Protein AF-A0A7C1L063-F1 (afdb_monomer)

Sequence (75 aa):
MLRCSVKEKTGRSVMEYYKITKLEKAKELIREGDYTFTQIAAILNYSSLHYFSKIFKRYLGMTPTEYSSSVKLRL

Solvent-accessible surface area (backbone atoms only — not comparable to full-atom values): 4629 Å² total; per-residue (Å²): 140,80,84,82,80,86,81,80,93,56,105,56,53,75,69,52,53,54,51,52,56,50,50,54,53,49,53,50,47,51,68,72,58,86,53,54,68,59,52,49,18,51,77,67,69,37,97,35,49,68,59,40,39,54,52,44,22,71,77,69,75,42,40,65,65,58,47,42,55,60,52,62,76,75,109

Foldseek 3Di:
DDDPPPDDDDPADPVRVLLVVLLVVLLVCLLVVPDDLQVSCVVSPHPGSVVVQVSNCVVVVHGSVVSSVVSVVVD

pLDDT: mean 84.91, std 16.97, range [41.41, 97.12]

Mean predicted aligned error: 7.72 Å

Secondary structure (DSSP, 8-state):
--------S-SS-HHHHHHHHHHHHHHHHHHH--S-HHHHHHHTT-S-HHHHHHHHHHHHSS-HHHHHHHHHTT-

Radius of gyration: 14.85 Å; Cα contacts (8 Å, |Δi|>4): 44; chains: 1; bounding box: 37×35×31 Å

Structure (mmCIF, N/CA/C/O backbone):
data_AF-A0A7C1L063-F1
#
_entry.id   AF-A0A7C1L063-F1
#
loop_
_atom_site.group_PDB
_atom_site.id
_atom_site.type_symbol
_atom_site.label_atom_id
_atom_site.label_alt_id
_atom_site.label_comp_id
_atom_site.label_asym_id
_atom_site.label_entity_id
_atom_site.label_seq_id
_atom_site.pdbx_PDB_ins_code
_atom_site.Cartn_x
_atom_site.Cartn_y
_atom_site.Cartn_z
_atom_site.occupancy
_atom_site.B_iso_or_equiv
_atom_site.auth_seq_id
_atom_site.auth_comp_id
_atom_site.auth_asym_id
_atom_site.auth_atom_id
_atom_site.pdbx_PDB_model_num
ATOM 1 N N . MET A 1 1 ? 22.420 -19.895 -23.103 1.00 41.41 1 MET A N 1
ATOM 2 C CA . MET A 1 1 ? 22.479 -18.586 -22.417 1.00 41.41 1 MET A CA 1
ATOM 3 C C . MET A 1 1 ? 22.169 -17.495 -23.431 1.00 41.41 1 MET A C 1
ATOM 5 O O . MET A 1 1 ? 23.033 -17.182 -24.232 1.00 41.41 1 MET A O 1
ATOM 9 N N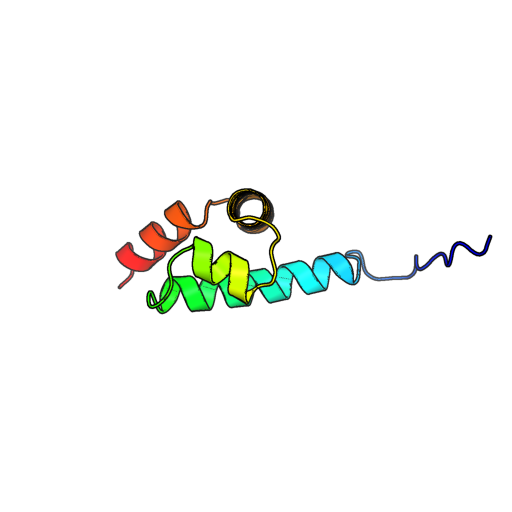 . LEU A 1 2 ? 20.961 -16.934 -23.435 1.00 43.94 2 LEU A N 1
ATOM 10 C CA . LEU A 1 2 ? 20.657 -15.729 -24.214 1.00 43.94 2 LEU A CA 1
ATOM 11 C C . LEU A 1 2 ? 20.011 -14.720 -23.264 1.00 43.94 2 LEU A C 1
ATOM 13 O O . LEU A 1 2 ? 18.814 -14.756 -23.001 1.00 43.94 2 LEU A O 1
ATOM 17 N N . ARG A 1 3 ? 20.849 -13.865 -22.668 1.00 48.50 3 ARG A N 1
ATOM 18 C CA . ARG A 1 3 ? 20.393 -12.673 -21.950 1.00 48.50 3 ARG A CA 1
ATOM 19 C C . ARG A 1 3 ? 19.902 -11.684 -23.006 1.00 48.50 3 ARG A C 1
ATOM 21 O O . ARG A 1 3 ? 20.714 -11.014 -23.633 1.00 48.50 3 ARG A O 1
ATOM 28 N N . CYS A 1 4 ? 18.589 -11.607 -23.215 1.00 42.62 4 CYS A N 1
ATOM 29 C CA . CYS A 1 4 ? 17.991 -10.518 -23.983 1.00 42.62 4 CYS A CA 1
ATOM 30 C C . CYS A 1 4 ? 18.184 -9.207 -23.214 1.00 42.62 4 CYS A C 1
ATOM 32 O O . CYS A 1 4 ? 17.502 -8.917 -22.231 1.00 42.62 4 CYS A O 1
ATOM 34 N N . SER A 1 5 ? 19.162 -8.431 -23.667 1.00 49.91 5 SER A N 1
ATOM 35 C CA . SER A 1 5 ? 19.396 -7.052 -23.262 1.00 49.91 5 SER A CA 1
ATOM 36 C C . SER A 1 5 ? 18.322 -6.157 -23.872 1.00 49.91 5 SER A C 1
ATOM 38 O O . SER A 1 5 ? 18.474 -5.680 -24.989 1.00 49.91 5 SER A O 1
ATOM 40 N N . VAL A 1 6 ? 17.245 -5.900 -23.131 1.00 56.03 6 VAL A N 1
ATOM 41 C CA . VAL A 1 6 ? 16.299 -4.827 -23.469 1.00 56.03 6 VAL A CA 1
ATOM 42 C C . VAL A 1 6 ? 16.751 -3.569 -22.730 1.00 56.03 6 VAL A C 1
ATOM 44 O O . VAL A 1 6 ? 16.338 -3.290 -21.605 1.00 56.03 6 VAL A O 1
ATOM 47 N N . LYS A 1 7 ? 17.699 -2.849 -23.330 1.00 57.47 7 LYS A N 1
ATOM 48 C CA . LYS A 1 7 ? 18.167 -1.539 -22.863 1.00 57.47 7 LYS A CA 1
ATOM 49 C C . LYS A 1 7 ? 18.068 -0.538 -24.006 1.00 57.47 7 LYS A C 1
ATOM 51 O O . LYS A 1 7 ? 19.100 -0.099 -24.486 1.00 57.47 7 LYS A O 1
ATOM 56 N N . GLU A 1 8 ? 16.867 -0.140 -24.420 1.00 53.56 8 GLU A N 1
ATOM 57 C CA . GLU A 1 8 ? 16.735 1.002 -25.330 1.00 53.56 8 GLU A CA 1
ATOM 58 C C . GLU A 1 8 ? 15.527 1.889 -24.992 1.00 53.56 8 GLU A C 1
ATOM 60 O O . GLU A 1 8 ? 14.371 1.501 -25.104 1.00 53.56 8 GLU A O 1
ATOM 65 N N . LYS A 1 9 ? 15.868 3.114 -24.568 1.00 43.91 9 LYS A N 1
ATOM 66 C CA . LYS A 1 9 ? 15.125 4.371 -24.747 1.00 43.91 9 LYS A CA 1
ATOM 67 C C . LYS A 1 9 ? 13.728 4.488 -24.134 1.00 43.91 9 LYS A C 1
ATOM 69 O O . LYS A 1 9 ? 12.753 4.857 -24.776 1.00 43.91 9 LYS A O 1
ATOM 74 N N . THR A 1 10 ? 13.677 4.377 -22.817 1.00 52.91 10 THR A N 1
ATOM 75 C CA . THR A 1 10 ? 12.807 5.214 -21.978 1.00 52.91 10 THR A CA 1
ATOM 76 C C . THR A 1 10 ? 13.517 5.292 -20.631 1.00 52.91 10 THR A C 1
ATOM 78 O O . THR A 1 10 ? 13.974 4.268 -20.135 1.00 52.91 10 THR A O 1
ATOM 81 N N . GLY A 1 11 ? 13.681 6.464 -20.013 1.00 54.69 11 GLY A N 1
ATOM 82 C CA . GLY A 1 11 ? 14.389 6.591 -18.719 1.00 54.69 11 GLY A CA 1
ATOM 83 C C . GLY A 1 11 ? 13.751 5.809 -17.551 1.00 54.69 11 GL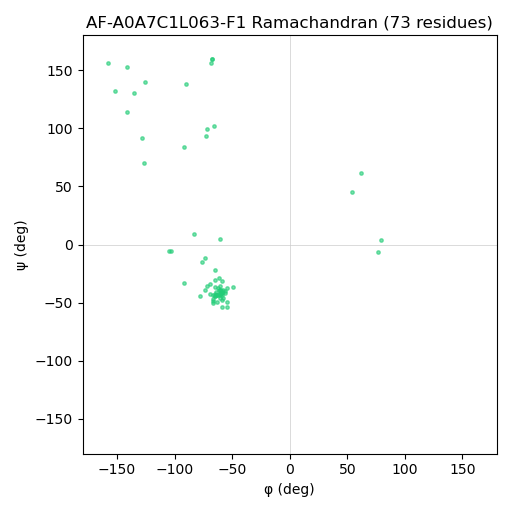Y A C 1
ATOM 84 O O . GLY A 1 11 ? 14.191 5.920 -16.411 1.00 54.69 11 GLY A O 1
ATOM 85 N N . ARG A 1 12 ? 12.699 5.031 -17.824 1.00 57.62 12 ARG A N 1
ATOM 86 C CA . ARG A 1 12 ? 11.967 4.141 -16.928 1.00 57.62 12 ARG A CA 1
ATOM 87 C C . ARG A 1 12 ? 11.743 2.820 -17.666 1.00 57.62 12 ARG A C 1
ATOM 89 O O . ARG A 1 12 ? 11.307 2.833 -18.811 1.00 57.62 12 ARG A O 1
ATOM 96 N N . SER A 1 13 ? 12.050 1.686 -17.041 1.00 80.00 13 SER A N 1
ATOM 97 C CA . SER A 1 13 ? 11.809 0.377 -17.660 1.00 80.00 13 SER A CA 1
ATOM 98 C C . SER A 1 13 ? 10.305 0.097 -17.791 1.00 80.00 13 SER A C 1
A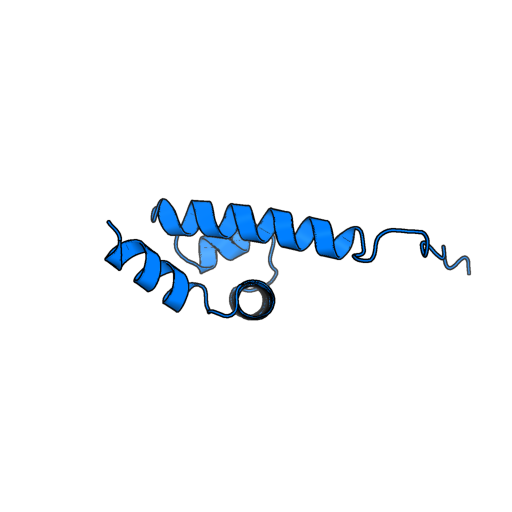TOM 100 O O . SER A 1 13 ? 9.500 0.660 -17.051 1.00 80.00 13 SER A O 1
ATOM 102 N N . VAL A 1 14 ? 9.913 -0.825 -18.677 1.00 79.06 14 VAL A N 1
ATOM 103 C CA . VAL A 1 14 ? 8.519 -1.316 -18.793 1.00 79.06 14 VAL A CA 1
ATOM 104 C C . VAL A 1 14 ? 7.951 -1.718 -17.423 1.00 79.06 14 VAL A C 1
ATOM 106 O O . VAL A 1 14 ? 6.797 -1.444 -17.099 1.00 79.06 14 VAL A O 1
ATOM 109 N N . MET A 1 15 ? 8.803 -2.290 -16.572 1.00 81.94 15 MET A N 1
ATOM 110 C CA . MET A 1 15 ? 8.468 -2.666 -15.202 1.00 81.94 15 MET A CA 1
ATOM 111 C C . MET A 1 15 ? 8.142 -1.459 -14.308 1.00 81.94 15 MET A C 1
AT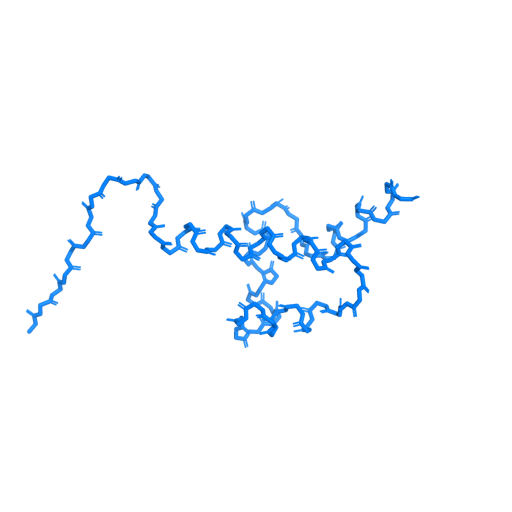OM 113 O O . MET A 1 15 ? 7.268 -1.544 -13.450 1.00 81.94 15 MET A O 1
ATOM 117 N N . GLU A 1 16 ? 8.833 -0.332 -14.483 1.00 85.06 16 GLU A N 1
ATOM 118 C CA . GLU A 1 16 ? 8.543 0.908 -13.754 1.00 85.06 16 GLU A CA 1
ATOM 119 C C . GLU A 1 16 ? 7.210 1.513 -14.190 1.00 85.06 16 GLU A C 1
ATOM 121 O O . GLU A 1 16 ? 6.422 1.921 -13.339 1.00 85.06 16 GLU A O 1
ATOM 126 N N . TYR A 1 17 ? 6.927 1.520 -15.495 1.00 86.06 17 TYR A N 1
ATOM 127 C CA . TYR A 1 17 ? 5.635 1.977 -16.010 1.00 86.06 17 TYR A CA 1
ATOM 128 C C . TYR A 1 17 ? 4.486 1.151 -15.423 1.00 86.06 17 TYR A C 1
ATOM 130 O O . TYR A 1 17 ? 3.543 1.703 -14.860 1.00 86.06 17 TYR A O 1
ATOM 138 N N . TYR A 1 18 ? 4.628 -0.176 -15.434 1.00 87.31 18 TYR A N 1
ATOM 139 C CA . TYR A 1 18 ? 3.643 -1.089 -14.860 1.00 87.31 18 TYR A CA 1
ATOM 140 C C . TYR A 1 18 ? 3.380 -0.835 -13.366 1.00 87.31 18 TYR A C 1
ATOM 142 O O . TYR A 1 18 ? 2.235 -0.874 -12.912 1.00 87.31 18 TYR A O 1
ATOM 150 N N . LYS A 1 19 ? 4.425 -0.526 -12.585 1.00 89.12 19 LYS A N 1
ATOM 151 C CA . LYS A 1 19 ? 4.268 -0.150 -11.171 1.00 89.12 19 LYS A CA 1
ATOM 152 C C . LYS A 1 19 ? 3.490 1.150 -11.010 1.00 89.12 19 LYS A C 1
ATOM 154 O O . LYS A 1 19 ? 2.628 1.212 -10.142 1.00 89.12 19 LYS A O 1
ATOM 159 N N . ILE A 1 20 ? 3.774 2.165 -11.825 1.00 90.44 20 ILE A N 1
ATOM 160 C CA . ILE A 1 20 ? 3.062 3.449 -11.771 1.00 90.44 20 ILE A CA 1
ATOM 161 C C . ILE A 1 20 ? 1.573 3.235 -12.059 1.00 90.44 20 ILE A C 1
ATOM 163 O O . ILE A 1 20 ? 0.740 3.692 -11.282 1.00 90.44 20 ILE A O 1
ATOM 167 N N . THR A 1 21 ? 1.228 2.464 -13.094 1.00 92.00 21 THR A N 1
ATOM 168 C CA . THR A 1 21 ? -0.172 2.139 -13.409 1.00 92.00 21 THR A CA 1
ATOM 169 C C . THR A 1 21 ? -0.874 1.426 -12.250 1.00 92.00 21 THR A C 1
ATOM 171 O O . THR A 1 21 ? -1.989 1.794 -11.884 1.00 92.00 21 THR A O 1
ATOM 174 N N . LYS A 1 22 ? -0.214 0.450 -11.608 1.00 93.50 22 LYS A N 1
ATOM 175 C CA . LYS A 1 22 ? -0.759 -0.213 -10.408 1.00 93.50 22 LYS A CA 1
ATOM 176 C C . LYS A 1 22 ? -0.994 0.754 -9.251 1.00 93.50 22 LYS A C 1
ATOM 178 O O . LYS A 1 22 ? -1.978 0.614 -8.533 1.00 93.50 22 LYS A O 1
ATOM 183 N N . LEU A 1 23 ? -0.093 1.711 -9.051 1.00 94.19 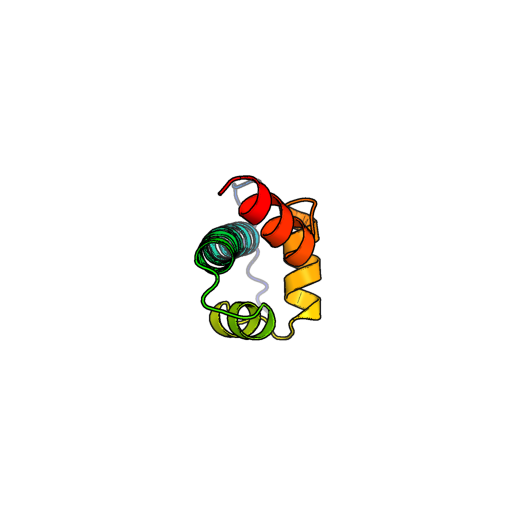23 LEU A N 1
ATOM 184 C CA . LEU A 1 23 ? -0.191 2.685 -7.966 1.00 94.19 23 LEU A CA 1
ATOM 185 C C . LEU A 1 23 ? -1.298 3.712 -8.190 1.00 94.19 23 LEU A C 1
ATOM 187 O O . LEU A 1 23 ? -1.965 4.089 -7.230 1.00 94.19 23 LEU A O 1
ATOM 191 N N . GLU A 1 24 ? -1.540 4.125 -9.433 1.00 95.00 24 GLU A N 1
ATOM 192 C CA . GLU A 1 24 ? -2.708 4.950 -9.752 1.00 95.00 24 GLU A CA 1
ATOM 193 C C . GLU A 1 24 ? -4.005 4.197 -9.445 1.00 95.00 24 GLU A C 1
ATOM 195 O O . GLU A 1 24 ? -4.857 4.729 -8.732 1.00 95.00 24 GLU A O 1
A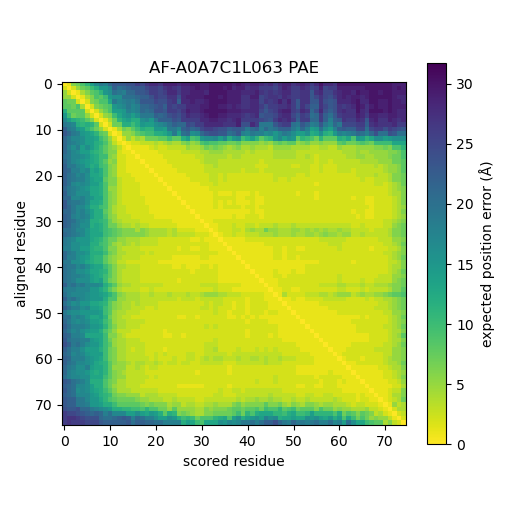TOM 200 N N . LYS A 1 25 ? -4.095 2.910 -9.816 1.00 95.88 25 LYS A N 1
ATOM 201 C CA . LYS A 1 25 ? -5.254 2.092 -9.438 1.00 95.88 25 LYS A CA 1
ATOM 202 C C . LYS A 1 25 ? -5.390 1.924 -7.921 1.00 95.88 25 LYS A C 1
ATOM 204 O O . LYS A 1 25 ? -6.495 1.970 -7.390 1.00 95.88 25 LYS A O 1
ATOM 209 N N . ALA A 1 26 ? -4.278 1.783 -7.200 1.00 96.25 26 ALA A N 1
ATOM 210 C CA . ALA A 1 26 ? -4.289 1.737 -5.739 1.00 96.25 26 ALA A CA 1
ATOM 211 C C . ALA A 1 26 ? -4.890 3.012 -5.126 1.00 96.25 26 ALA A C 1
ATOM 213 O O . ALA A 1 26 ? -5.668 2.924 -4.183 1.00 96.25 26 ALA A O 1
ATOM 214 N N . LYS A 1 27 ? -4.555 4.194 -5.659 1.00 95.50 27 LYS A N 1
ATOM 215 C CA . LYS A 1 27 ? -5.095 5.474 -5.172 1.00 95.50 27 LYS A CA 1
ATOM 216 C C . LYS A 1 27 ? -6.602 5.570 -5.376 1.00 95.50 27 LYS A C 1
ATOM 218 O O . LYS A 1 27 ? -7.277 6.070 -4.484 1.00 95.50 27 LYS A O 1
ATOM 223 N N . GLU A 1 28 ? -7.115 5.104 -6.514 1.00 95.50 28 GLU A N 1
ATOM 224 C CA . GLU A 1 28 ? -8.561 5.019 -6.773 1.00 95.50 28 GLU A CA 1
ATOM 225 C C . GLU A 1 28 ? -9.256 4.142 -5.730 1.00 95.50 28 GLU A C 1
ATOM 227 O O . GLU A 1 28 ? -10.132 4.628 -5.025 1.00 95.50 28 GLU A O 1
ATOM 232 N N . LEU A 1 29 ? -8.779 2.908 -5.538 1.00 95.62 29 LEU A N 1
ATOM 233 C CA . LEU A 1 29 ? -9.372 1.966 -4.581 1.00 95.62 29 LEU A CA 1
ATOM 234 C C . LEU A 1 29 ? -9.338 2.494 -3.134 1.00 95.62 29 LEU A C 1
ATOM 236 O O . LEU A 1 29 ? -10.265 2.272 -2.361 1.00 95.62 29 LEU A O 1
ATOM 240 N N . ILE A 1 30 ? -8.277 3.219 -2.753 1.00 95.06 30 ILE A N 1
ATOM 241 C CA . ILE A 1 30 ? -8.186 3.847 -1.423 1.00 95.06 30 ILE A CA 1
ATOM 242 C C . ILE A 1 30 ? -9.189 5.003 -1.272 1.00 95.06 30 ILE A C 1
ATOM 244 O O . ILE A 1 30 ? -9.673 5.234 -0.164 1.00 95.06 30 ILE A O 1
ATOM 248 N N . ARG A 1 31 ? -9.476 5.745 -2.351 1.00 93.19 31 ARG A N 1
ATOM 249 C CA . ARG A 1 31 ? -10.459 6.843 -2.351 1.00 93.19 31 ARG A CA 1
ATOM 250 C C . ARG A 1 31 ? -11.891 6.328 -2.300 1.00 93.19 31 ARG A C 1
ATOM 252 O O . ARG A 1 31 ? -12.698 6.939 -1.615 1.00 93.19 31 ARG A O 1
ATOM 259 N N . GLU A 1 32 ? -12.177 5.235 -3.007 1.00 92.44 32 GLU A N 1
ATOM 260 C CA . GLU A 1 32 ? -13.470 4.543 -2.950 1.00 92.44 32 GLU A CA 1
ATOM 261 C C . GLU A 1 32 ? -13.761 4.073 -1.518 1.00 92.44 32 GLU A C 1
ATOM 263 O O . GLU A 1 32 ? -14.858 4.266 -1.011 1.00 92.44 32 GLU A O 1
ATOM 268 N N . GLY A 1 33 ? -12.748 3.542 -0.823 1.00 91.00 33 GLY A N 1
ATOM 269 C CA . GLY A 1 33 ? -12.870 3.159 0.587 1.00 91.00 33 GLY A CA 1
ATOM 270 C C . GLY A 1 33 ? -13.573 1.817 0.821 1.00 91.00 33 GLY A C 1
ATOM 271 O O . GLY A 1 33 ? -13.709 1.409 1.972 1.00 91.00 33 GLY A O 1
ATOM 272 N N . ASP A 1 34 ? -13.934 1.106 -0.249 1.00 93.38 34 ASP A N 1
ATOM 273 C CA . ASP A 1 34 ? -14.635 -0.186 -0.209 1.00 93.38 34 ASP A CA 1
ATOM 274 C C . ASP A 1 34 ? -13.727 -1.370 0.162 1.00 93.38 34 ASP A C 1
ATOM 276 O O . ASP A 1 34 ? -14.200 -2.455 0.507 1.00 93.38 34 ASP A O 1
ATOM 280 N N . TYR A 1 35 ? -12.405 -1.180 0.099 1.00 95.69 35 TYR A N 1
ATOM 281 C CA . TYR A 1 35 ? -11.422 -2.246 0.276 1.00 95.69 35 TYR A CA 1
ATOM 282 C C . TYR A 1 35 ? -10.396 -1.921 1.361 1.00 95.69 35 TYR A C 1
ATOM 284 O O . TYR A 1 35 ? -9.846 -0.822 1.447 1.00 95.69 35 TYR A O 1
ATOM 292 N N . THR A 1 36 ? -10.046 -2.934 2.151 1.00 95.56 36 THR A N 1
ATOM 293 C CA . THR A 1 36 ? -8.898 -2.880 3.064 1.00 95.56 36 THR A CA 1
ATOM 294 C C . THR A 1 36 ? -7.580 -2.853 2.288 1.00 95.56 36 THR A C 1
ATOM 296 O O . THR A 1 36 ? -7.482 -3.372 1.174 1.00 95.56 36 THR A O 1
ATOM 299 N N . PHE A 1 37 ? -6.502 -2.339 2.890 1.00 95.44 37 PHE A N 1
ATOM 300 C CA . PHE A 1 37 ? -5.188 -2.331 2.230 1.00 95.44 37 PHE A CA 1
ATOM 301 C C . PHE A 1 37 ? -4.689 -3.734 1.854 1.00 95.44 37 PHE A C 1
ATOM 303 O O . PHE A 1 37 ? -4.013 -3.890 0.838 1.00 95.44 37 PHE A O 1
ATOM 310 N N . THR A 1 38 ? -5.043 -4.762 2.632 1.00 96.56 38 THR A N 1
ATOM 311 C CA . THR A 1 38 ? -4.730 -6.162 2.310 1.00 96.56 38 THR A CA 1
ATOM 312 C C . THR A 1 38 ? -5.450 -6.617 1.041 1.00 96.56 38 THR A C 1
ATOM 314 O O . THR A 1 38 ? -4.824 -7.221 0.172 1.00 96.56 38 THR A O 1
ATOM 317 N N . GLN A 1 39 ? -6.739 -6.287 0.896 1.00 97.12 39 GLN A N 1
ATOM 318 C CA . GLN A 1 39 ? -7.505 -6.591 -0.318 1.00 97.12 39 GLN A CA 1
ATOM 319 C C . GLN A 1 39 ? -6.960 -5.824 -1.524 1.00 97.12 39 GLN A C 1
ATOM 321 O O . GLN A 1 39 ? -6.774 -6.416 -2.580 1.00 97.12 39 GLN A O 1
ATOM 326 N N . ILE A 1 40 ? -6.615 -4.544 -1.363 1.00 97.00 40 ILE A N 1
ATOM 327 C CA . ILE A 1 40 ? -6.010 -3.734 -2.431 1.00 97.00 40 ILE A CA 1
ATOM 328 C C . ILE A 1 40 ? -4.678 -4.344 -2.888 1.00 97.00 40 ILE A C 1
ATOM 330 O O . ILE A 1 40 ? -4.430 -4.468 -4.088 1.00 97.00 40 ILE A O 1
ATOM 334 N N . ALA A 1 41 ? -3.834 -4.784 -1.950 1.00 96.44 41 ALA A N 1
ATOM 335 C CA . ALA A 1 41 ? -2.590 -5.474 -2.277 1.00 96.44 41 ALA A CA 1
ATOM 336 C C . ALA A 1 41 ? -2.847 -6.768 -3.074 1.00 96.44 41 ALA A C 1
ATOM 338 O O . ALA A 1 41 ? -2.148 -7.016 -4.058 1.00 96.44 41 ALA A O 1
ATOM 339 N N . ALA A 1 42 ? -3.868 -7.546 -2.701 1.00 96.56 42 ALA A N 1
ATOM 340 C CA . ALA A 1 42 ? -4.261 -8.759 -3.417 1.00 96.56 42 ALA A CA 1
ATOM 341 C C . ALA A 1 42 ? -4.807 -8.465 -4.829 1.00 96.56 42 ALA A C 1
ATOM 343 O O . ALA A 1 42 ? -4.339 -9.067 -5.792 1.00 96.56 42 ALA A O 1
ATOM 344 N N . ILE A 1 43 ? -5.716 -7.491 -4.980 1.00 95.56 43 ILE A N 1
ATOM 345 C CA . ILE A 1 43 ? -6.291 -7.056 -6.271 1.00 95.56 43 ILE A CA 1
ATOM 346 C C . ILE A 1 43 ? -5.185 -6.633 -7.245 1.00 95.56 43 ILE A C 1
ATOM 348 O O . ILE A 1 43 ? -5.191 -6.979 -8.426 1.00 95.56 43 ILE A O 1
ATOM 352 N N . LEU A 1 44 ? -4.184 -5.913 -6.740 1.00 95.19 44 LEU A N 1
ATOM 353 C CA . LEU A 1 44 ? -3.051 -5.444 -7.533 1.00 95.19 44 LEU A CA 1
ATOM 354 C C . LEU A 1 44 ? -1.946 -6.498 -7.693 1.00 95.19 44 LEU A C 1
ATOM 356 O O . LEU A 1 44 ? -0.879 -6.184 -8.229 1.00 95.19 44 LEU A O 1
ATOM 360 N N . ASN A 1 45 ? -2.183 -7.748 -7.285 1.00 94.69 45 ASN A N 1
ATOM 361 C CA . ASN A 1 45 ? -1.238 -8.860 -7.379 1.00 94.69 45 ASN A CA 1
ATOM 362 C C . ASN A 1 45 ? 0.121 -8.555 -6.723 1.00 94.69 45 ASN A C 1
ATOM 364 O O . ASN A 1 45 ? 1.181 -8.788 -7.312 1.00 94.69 45 ASN A O 1
ATOM 368 N N . TYR A 1 46 ? 0.107 -7.983 -5.519 1.00 94.69 46 TYR A N 1
ATOM 369 C CA . TYR A 1 46 ? 1.289 -7.907 -4.668 1.00 94.69 46 TYR A CA 1
ATOM 370 C C . TYR A 1 46 ? 1.361 -9.135 -3.763 1.00 94.69 46 TYR A C 1
ATOM 372 O O . TYR A 1 46 ? 0.373 -9.550 -3.169 1.00 94.69 46 TYR A O 1
ATOM 380 N N . SER A 1 47 ? 2.565 -9.687 -3.615 1.00 91.12 47 SER A N 1
ATOM 381 C CA . SER A 1 47 ? 2.816 -10.878 -2.795 1.00 91.12 47 SER A CA 1
ATOM 382 C C . SER A 1 47 ? 2.571 -10.664 -1.299 1.00 91.12 47 SER A C 1
ATOM 384 O O . SER A 1 47 ? 2.385 -11.626 -0.563 1.00 91.12 47 SER A O 1
ATOM 386 N N . SER A 1 48 ? 2.600 -9.416 -0.827 1.00 95.38 48 SER A N 1
ATOM 387 C CA . SER A 1 48 ? 2.246 -9.068 0.547 1.00 95.38 48 SER A CA 1
ATOM 388 C C . SER A 1 48 ? 1.839 -7.603 0.672 1.00 95.38 48 SER A C 1
ATOM 390 O O . SER A 1 48 ? 2.303 -6.741 -0.084 1.00 95.38 48 SER A O 1
ATOM 392 N N . LEU A 1 49 ? 1.046 -7.311 1.707 1.00 95.38 49 LEU A N 1
ATOM 393 C CA . LEU A 1 49 ? 0.734 -5.945 2.130 1.00 95.38 49 LEU A CA 1
ATOM 394 C C . LEU A 1 49 ? 2.009 -5.140 2.426 1.00 95.38 49 LEU A C 1
ATOM 396 O O . LEU A 1 49 ? 2.108 -3.975 2.055 1.00 95.38 49 LEU A O 1
ATOM 400 N N . HIS A 1 50 ? 3.008 -5.759 3.061 1.00 95.81 50 HIS A N 1
ATOM 401 C CA . HIS A 1 50 ? 4.256 -5.080 3.406 1.00 95.81 50 HIS A CA 1
ATOM 402 C C . HIS A 1 50 ? 5.019 -4.617 2.156 1.00 95.81 50 HIS A C 1
ATOM 404 O O . HIS A 1 50 ? 5.486 -3.477 2.089 1.00 95.81 50 HIS A O 1
ATOM 410 N N . TYR A 1 51 ? 5.102 -5.476 1.134 1.00 94.25 51 TYR A N 1
ATOM 411 C CA . TYR A 1 51 ? 5.740 -5.122 -0.131 1.00 94.25 51 TYR A CA 1
ATOM 412 C C . TYR A 1 51 ? 4.965 -4.030 -0.877 1.00 94.25 51 TYR A C 1
ATOM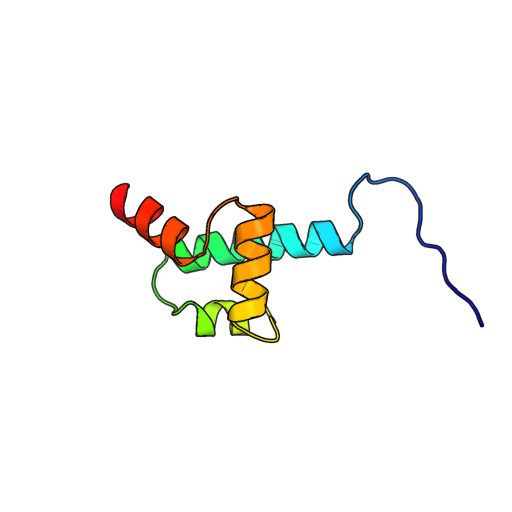 414 O O . TYR A 1 51 ? 5.578 -3.063 -1.334 1.00 94.25 51 TYR A O 1
ATOM 422 N N . PHE A 1 52 ? 3.632 -4.131 -0.927 1.00 95.62 52 PHE A N 1
ATOM 423 C CA . PHE A 1 52 ? 2.773 -3.075 -1.465 1.00 95.62 52 PHE A CA 1
ATOM 424 C C . PHE A 1 52 ? 3.034 -1.735 -0.770 1.00 95.62 52 PHE A C 1
ATOM 426 O O . PHE A 1 52 ? 3.378 -0.768 -1.441 1.00 95.62 52 PHE A O 1
ATOM 433 N N . SER A 1 53 ? 2.969 -1.686 0.562 1.00 95.94 53 SER A N 1
ATOM 434 C CA . SER A 1 53 ? 3.175 -0.458 1.338 1.00 95.94 53 SER A CA 1
ATOM 435 C C . SER A 1 53 ? 4.557 0.156 1.115 1.00 95.94 53 SER A C 1
ATOM 437 O O . SER A 1 53 ? 4.676 1.375 0.985 1.00 95.94 53 SER A O 1
ATOM 439 N N . LYS A 1 54 ? 5.607 -0.672 1.011 1.00 95.31 54 LYS A N 1
ATOM 440 C CA . LYS A 1 54 ? 6.972 -0.209 0.714 1.00 95.31 54 LYS A CA 1
ATOM 441 C C . LYS A 1 54 ? 7.074 0.412 -0.678 1.00 95.31 54 LYS A C 1
ATOM 443 O O . LYS A 1 54 ? 7.703 1.458 -0.833 1.00 95.31 54 LYS A O 1
ATOM 448 N N . ILE A 1 55 ? 6.471 -0.219 -1.686 1.00 93.69 55 ILE A N 1
ATOM 449 C CA . ILE A 1 55 ? 6.432 0.315 -3.052 1.00 93.69 55 ILE A CA 1
ATOM 450 C C . ILE A 1 55 ? 5.589 1.591 -3.089 1.00 93.69 55 ILE A C 1
ATOM 452 O O . ILE A 1 55 ? 6.072 2.614 -3.557 1.00 93.69 55 ILE A O 1
ATOM 456 N N . PHE A 1 56 ? 4.389 1.579 -2.521 1.00 95.50 56 PHE A N 1
ATOM 457 C CA . PHE A 1 56 ? 3.499 2.734 -2.474 1.00 95.50 56 PHE A CA 1
ATOM 458 C C . PHE A 1 56 ? 4.194 3.955 -1.857 1.00 95.50 56 PHE A C 1
ATOM 460 O O . PHE A 1 56 ? 4.285 4.995 -2.506 1.00 95.50 56 PHE A O 1
ATOM 467 N N . LYS A 1 57 ? 4.833 3.792 -0.688 1.00 95.69 57 LYS A N 1
ATOM 468 C CA . LYS A 1 57 ? 5.627 4.855 -0.054 1.00 95.69 57 LYS A CA 1
ATOM 469 C C . LYS A 1 57 ? 6.794 5.327 -0.914 1.00 95.69 57 LYS A C 1
ATOM 471 O O . LYS A 1 57 ? 7.041 6.524 -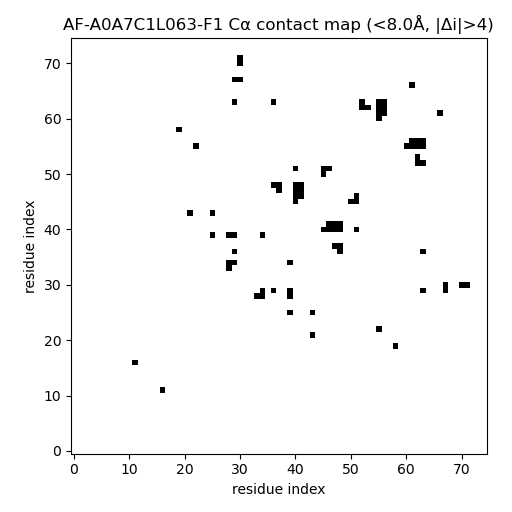0.997 1.00 95.69 57 LYS A O 1
ATOM 476 N N . ARG A 1 58 ? 7.512 4.411 -1.570 1.00 93.94 58 ARG A N 1
ATOM 477 C CA . ARG A 1 58 ? 8.656 4.765 -2.422 1.00 93.94 58 ARG A CA 1
ATOM 478 C C . ARG A 1 58 ? 8.261 5.663 -3.598 1.00 93.94 58 ARG A C 1
ATOM 480 O O . ARG A 1 58 ? 9.041 6.537 -3.952 1.00 93.94 58 ARG A O 1
ATOM 487 N N . TYR A 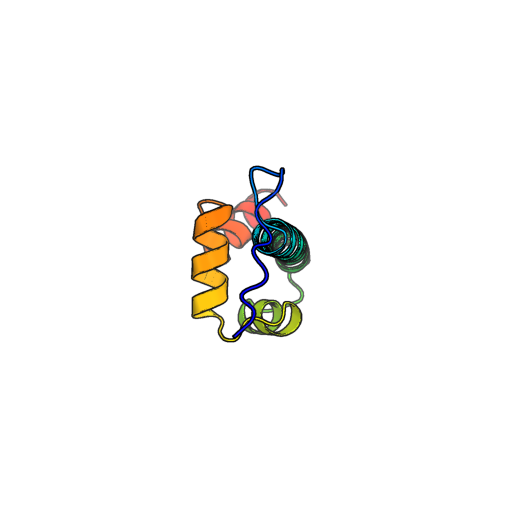1 59 ? 7.107 5.427 -4.218 1.00 92.06 59 TYR A N 1
ATOM 488 C CA . TYR A 1 59 ? 6.684 6.185 -5.403 1.00 92.06 59 TYR A CA 1
ATOM 489 C C . TYR A 1 59 ? 5.838 7.415 -5.067 1.00 92.06 59 TYR A C 1
ATOM 491 O O . TYR A 1 59 ? 5.927 8.408 -5.780 1.00 92.06 59 TYR A O 1
ATOM 499 N N . LEU A 1 60 ? 5.024 7.360 -4.010 1.00 91.94 60 LEU A N 1
ATOM 500 C CA . LEU A 1 60 ? 4.092 8.435 -3.643 1.00 91.94 60 LEU A CA 1
ATOM 501 C C . LEU A 1 60 ? 4.579 9.290 -2.467 1.00 91.94 60 LEU A C 1
ATOM 503 O O . LEU A 1 60 ? 3.932 10.270 -2.116 1.00 91.94 60 LEU A O 1
ATOM 507 N N . GLY A 1 61 ? 5.698 8.923 -1.839 1.00 93.94 61 GLY A N 1
ATOM 508 C CA . GLY A 1 61 ? 6.280 9.639 -0.700 1.00 93.94 61 GLY A CA 1
ATOM 509 C C . GLY A 1 61 ? 5.568 9.402 0.635 1.00 93.94 61 GLY A C 1
ATOM 510 O O . GLY A 1 61 ? 6.077 9.815 1.671 1.00 93.94 61 GLY A O 1
ATOM 511 N N . MET A 1 62 ? 4.435 8.698 0.637 1.00 94.06 62 MET A N 1
ATOM 512 C CA . MET A 1 62 ? 3.617 8.427 1.820 1.00 94.06 62 MET A CA 1
ATOM 513 C C . MET A 1 62 ? 3.056 7.007 1.789 1.00 94.06 62 MET A C 1
ATOM 515 O O . MET A 1 62 ? 2.875 6.418 0.726 1.00 94.06 62 MET A O 1
ATOM 519 N N . THR A 1 63 ? 2.800 6.434 2.956 1.00 95.06 63 THR A N 1
ATOM 520 C CA . THR A 1 63 ? 2.177 5.117 3.113 1.00 95.06 63 THR A CA 1
ATOM 521 C C . THR A 1 63 ? 0.714 5.125 2.651 1.00 95.06 63 THR A C 1
ATOM 523 O O . THR A 1 63 ? 0.080 6.183 2.622 1.00 95.06 63 THR A O 1
ATOM 526 N N . PRO A 1 64 ? 0.131 3.953 2.332 1.00 94.69 64 PRO A N 1
ATOM 527 C CA . PRO A 1 64 ? -1.297 3.847 2.015 1.00 94.69 64 PRO A CA 1
ATOM 528 C C . PRO A 1 64 ? -2.203 4.430 3.110 1.00 94.69 64 PRO A C 1
ATOM 530 O O . PRO A 1 64 ? -3.200 5.081 2.803 1.00 94.69 64 PRO A O 1
ATOM 533 N N . THR A 1 65 ? -1.826 4.253 4.381 1.00 94.88 65 THR A N 1
ATOM 534 C CA . THR A 1 65 ? -2.548 4.798 5.538 1.00 94.88 65 THR A CA 1
ATOM 535 C C . THR A 1 65 ? -2.494 6.322 5.576 1.00 94.88 65 THR A C 1
ATOM 537 O O . THR A 1 65 ? -3.538 6.959 5.671 1.00 94.88 65 THR A O 1
ATOM 540 N N . GLU A 1 66 ? -1.300 6.913 5.447 1.00 95.06 66 GLU A N 1
ATOM 541 C CA . GLU A 1 66 ? -1.132 8.374 5.384 1.00 95.06 66 GLU A CA 1
ATOM 542 C C . GLU A 1 66 ? -1.915 8.965 4.202 1.00 95.06 66 GLU A C 1
ATOM 544 O O . GLU A 1 66 ? -2.598 9.978 4.354 1.00 95.06 66 GLU A O 1
ATOM 549 N N . TYR A 1 67 ? -1.889 8.295 3.044 1.00 95.25 67 TYR A N 1
ATOM 550 C CA . TYR A 1 67 ? -2.656 8.708 1.872 1.00 95.25 67 TYR A CA 1
ATOM 551 C C . TYR A 1 67 ? -4.166 8.666 2.127 1.00 95.25 67 TYR A C 1
ATOM 553 O O . TYR A 1 67 ? -4.845 9.659 1.872 1.00 95.25 67 TYR A O 1
ATOM 561 N N . SER A 1 68 ? -4.689 7.562 2.670 1.00 94.56 68 SER A N 1
ATOM 562 C CA . SER A 1 68 ? -6.114 7.416 2.998 1.00 94.56 68 SER A CA 1
ATOM 563 C C . SER A 1 68 ? -6.584 8.500 3.969 1.00 94.56 68 SER A C 1
ATOM 565 O O . SER A 1 68 ? -7.586 9.159 3.704 1.00 94.56 68 SER A O 1
ATOM 567 N N . SER A 1 69 ? -5.820 8.769 5.032 1.00 93.12 69 SER A N 1
ATOM 568 C CA . SER A 1 69 ? -6.107 9.872 5.956 1.00 93.12 69 SER A CA 1
ATOM 569 C C . SER A 1 69 ? -6.093 11.233 5.252 1.00 93.12 69 SER A C 1
ATOM 571 O O . SER A 1 69 ? -6.992 12.040 5.468 1.00 93.12 69 SER A O 1
ATOM 573 N N . SER A 1 70 ? -5.126 11.483 4.359 1.00 91.69 70 SER A N 1
ATOM 574 C CA . SER A 1 70 ? -5.045 12.745 3.604 1.00 91.69 70 SER A CA 1
ATOM 575 C C . SER A 1 70 ? -6.216 12.963 2.640 1.00 91.69 70 SER A C 1
ATOM 577 O O . SER A 1 70 ? -6.589 14.102 2.368 1.00 91.69 70 SER A O 1
ATOM 579 N N . VAL A 1 71 ? -6.782 11.879 2.103 1.00 87.88 71 VAL A N 1
ATOM 580 C CA . VAL A 1 71 ? -7.946 11.922 1.213 1.00 87.88 71 VAL A CA 1
ATOM 581 C C . VAL A 1 71 ? -9.218 12.141 2.023 1.00 87.88 71 VAL A C 1
ATOM 583 O O . VAL A 1 71 ? -10.014 12.993 1.651 1.00 87.88 71 VAL A O 1
ATOM 586 N N . LYS A 1 72 ? -9.380 11.437 3.150 1.00 79.88 72 LYS A N 1
ATOM 587 C CA . LYS A 1 72 ? -10.537 11.598 4.044 1.00 79.88 72 LYS A CA 1
ATOM 588 C C . LYS A 1 72 ? -10.655 13.003 4.632 1.00 79.88 72 LYS A C 1
ATOM 590 O O . LYS A 1 72 ? -11.759 13.437 4.894 1.00 79.88 72 LYS A O 1
ATOM 595 N N . LEU A 1 73 ? -9.543 13.716 4.817 1.00 70.44 73 LEU A N 1
ATOM 596 C CA . LEU A 1 73 ? -9.550 15.114 5.272 1.00 70.44 73 LEU A CA 1
ATOM 597 C C . LEU A 1 73 ? -10.002 16.121 4.198 1.00 70.44 73 LEU A C 1
ATOM 599 O O . LEU A 1 73 ? -10.183 17.293 4.513 1.00 70.44 73 LEU A O 1
ATOM 603 N N . ARG A 1 74 ? -10.110 15.703 2.931 1.00 62.03 74 ARG A N 1
ATOM 604 C CA . ARG A 1 74 ? -10.528 16.558 1.806 1.00 62.03 74 ARG A CA 1
ATOM 605 C C . ARG A 1 74 ? -11.961 16.296 1.332 1.00 62.03 74 ARG A C 1
ATOM 607 O O . ARG A 1 74 ? -12.402 16.995 0.423 1.00 62.03 74 ARG A O 1
ATOM 614 N N . LEU A 1 75 ? -12.626 15.285 1.888 1.00 53.28 75 LEU A N 1
ATOM 615 C CA . LEU A 1 75 ? -14.038 14.968 1.662 1.00 53.28 75 LEU A CA 1
ATOM 616 C C . LEU A 1 75 ? -14.847 15.467 2.858 1.00 53.28 75 LEU A C 1
ATOM 618 O O . LEU A 1 75 ? -15.954 15.987 2.616 1.00 53.28 75 LEU A O 1
#

Nearest PDB structures (foldseek):
  3mkl-assembly2_B  TM=9.561E-01  e=7.374E-03  Escherichia coli K-12
  3oio-assembly1_A  TM=9.547E-01  e=2.081E-02  Chromobacterium violaceum
  3lsg-assembly1_A  TM=9.471E-01  e=2.212E-02  Fusobacterium nucleatum subsp. nucleatum
  5chh-assembly1_A  TM=9.390E-01  e=1.958E-02  Pseudomonas aeruginosa
  1xs9-assembly1_A  TM=9.142E-01  e=7.057E-02  Escherichia coli